Protein AF-A0A0P0A8W8-F1 (afdb_monomer)

Mean predicted aligned error: 14.3 Å

Secondary structure (DSSP, 8-state):
--HHHHHHHHHHHHHHHHHHHHHHHHHHHHHHHHHTT----SS------HHHHHHHHHHHHHHHHHHHHT-

Organism: NCBI:txid1397108

Foldseek 3Di:
DDPVVVVVVVCVVVCVVCCVCVCCCVVCVVVVVVCVVDDDDPPDDPPQPVVNVVVVVVVVVVVVVVVVVVD

pLDDT: mean 70.08, std 16.21, range [36.34, 91.94]

Radius of gyration: 18.11 Å; Cα contacts (8 Å, |Δi|>4): 5; chains: 1; bounding box: 40×37×44 Å

Sequence (71 aa):
MNVDRIITMILRRVMSRVVNKGIDTGINAVSKRRSGSNHDANTGAPQMSDTAKQTAKRAKQAARMARRLGR

Solvent-accessible surface area (backbone atoms only — not comparable to full-atom values): 4235 Å² total; per-residue (Å²): 134,60,64,66,61,52,49,52,50,49,50,49,54,49,48,52,49,48,49,51,52,47,46,51,50,48,48,48,51,52,46,53,72,54,43,81,75,56,83,88,79,92,86,68,79,85,80,65,48,71,67,52,50,52,52,50,50,52,50,51,51,51,52,54,50,51,60,59,72,74,100

Structure (mmCIF, N/CA/C/O backbone):
data_AF-A0A0P0A8W8-F1
#
_entry.id   AF-A0A0P0A8W8-F1
#
loop_
_atom_site.group_PDB
_atom_site.id
_atom_site.type_symbol
_atom_site.label_atom_id
_atom_site.label_alt_id
_atom_site.label_comp_id
_atom_site.label_asym_id
_atom_site.label_entity_id
_atom_site.label_seq_id
_atom_site.pdbx_PDB_ins_code
_atom_site.Cartn_x
_atom_site.Cartn_y
_atom_site.Cartn_z
_atom_site.occupancy
_atom_site.B_iso_or_equiv
_atom_site.auth_seq_id
_atom_site.auth_comp_id
_atom_site.auth_asym_id
_atom_site.auth_atom_id
_atom_site.pdbx_PDB_model_num
ATOM 1 N N . MET A 1 1 ? 21.325 6.963 -23.830 1.00 54.75 1 MET A N 1
ATOM 2 C CA . MET A 1 1 ? 20.215 7.876 -23.470 1.00 54.75 1 MET A CA 1
ATOM 3 C C . MET A 1 1 ? 19.152 7.028 -22.810 1.00 54.75 1 MET A C 1
ATOM 5 O O . MET A 1 1 ? 18.540 6.197 -23.463 1.00 54.75 1 MET A O 1
ATOM 9 N N . ASN A 1 2 ? 19.077 7.123 -21.486 1.00 67.94 2 ASN A N 1
ATOM 10 C CA . ASN A 1 2 ? 18.551 6.039 -20.667 1.00 67.94 2 ASN A CA 1
ATOM 11 C C . ASN A 1 2 ? 17.036 6.139 -20.579 1.00 67.94 2 ASN A C 1
ATOM 13 O O . ASN A 1 2 ? 16.505 7.022 -19.905 1.00 67.94 2 ASN A O 1
ATOM 17 N N . VAL A 1 3 ? 16.364 5.207 -21.245 1.00 73.62 3 VAL A N 1
ATOM 18 C CA . VAL A 1 3 ? 14.929 4.948 -21.103 1.00 73.62 3 VAL A CA 1
ATOM 19 C C . VAL A 1 3 ? 14.556 4.816 -19.618 1.00 73.62 3 VAL A C 1
ATOM 21 O O . VAL A 1 3 ? 13.529 5.341 -19.197 1.00 73.62 3 VAL A O 1
ATOM 24 N N . ASP A 1 4 ? 15.460 4.292 -18.785 1.00 85.06 4 ASP A N 1
ATOM 25 C CA . ASP A 1 4 ? 15.323 4.259 -17.323 1.00 85.06 4 ASP A CA 1
ATOM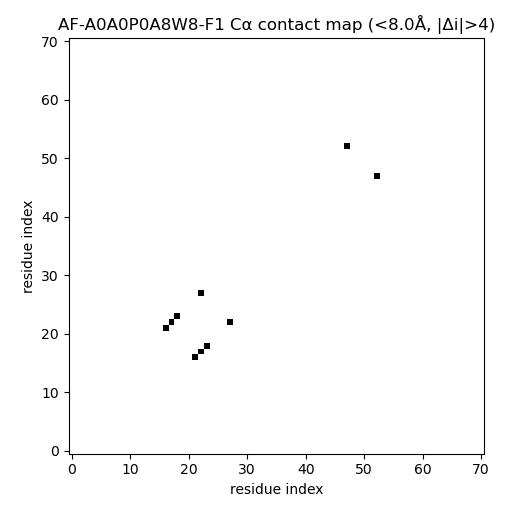 26 C C . ASP A 1 4 ? 15.113 5.638 -16.684 1.00 85.06 4 ASP A C 1
ATOM 28 O O . ASP A 1 4 ? 14.322 5.795 -15.752 1.00 85.06 4 ASP A O 1
ATOM 32 N N . ARG A 1 5 ? 15.773 6.685 -17.194 1.00 80.75 5 ARG A N 1
ATOM 33 C CA . ARG A 1 5 ? 15.608 8.058 -16.689 1.00 80.75 5 ARG A CA 1
ATOM 34 C C . ARG A 1 5 ? 14.235 8.625 -17.052 1.00 80.75 5 ARG A C 1
ATOM 36 O O . ARG A 1 5 ? 13.657 9.376 -16.272 1.00 80.75 5 ARG A O 1
ATOM 43 N N . ILE A 1 6 ? 13.697 8.239 -18.20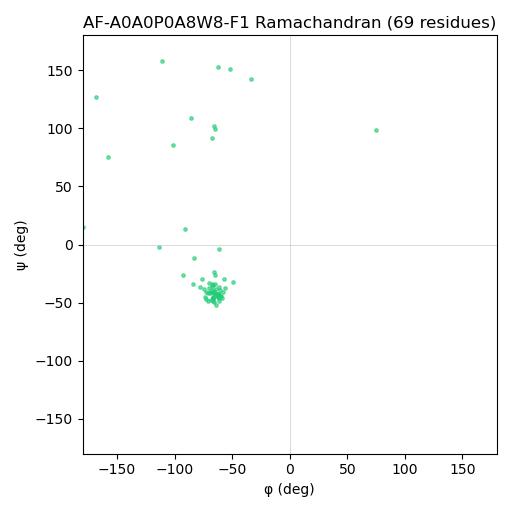7 1.00 85.44 6 ILE A N 1
ATOM 44 C CA . ILE A 1 6 ? 12.362 8.648 -18.655 1.00 85.44 6 ILE A CA 1
ATOM 45 C C . ILE A 1 6 ? 11.290 7.923 -17.834 1.00 85.44 6 ILE A C 1
ATOM 47 O O . ILE A 1 6 ? 10.389 8.570 -17.301 1.00 85.44 6 ILE A O 1
ATOM 51 N N . ILE A 1 7 ? 11.421 6.606 -17.650 1.00 86.25 7 ILE A N 1
ATOM 52 C CA . ILE A 1 7 ? 10.486 5.803 -16.848 1.00 86.25 7 ILE A CA 1
ATOM 53 C C . ILE A 1 7 ? 10.469 6.288 -15.398 1.00 86.25 7 ILE A C 1
ATOM 55 O O . ILE A 1 7 ? 9.399 6.507 -14.836 1.00 86.25 7 ILE A O 1
ATOM 59 N N . THR A 1 8 ? 11.634 6.530 -14.793 1.00 90.56 8 THR A N 1
ATOM 60 C CA . THR A 1 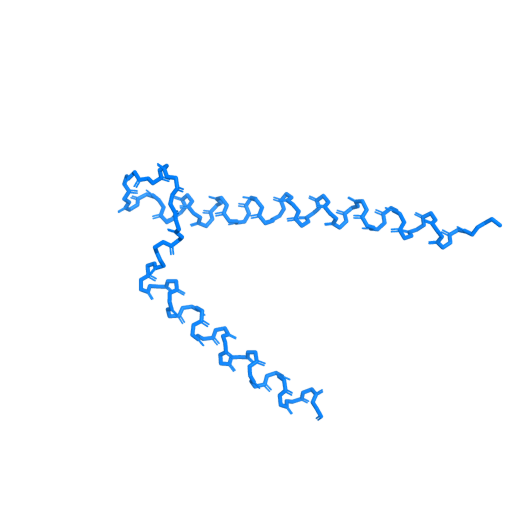8 ? 11.708 7.042 -13.414 1.00 90.56 8 THR A CA 1
ATOM 61 C C . THR A 1 8 ? 11.1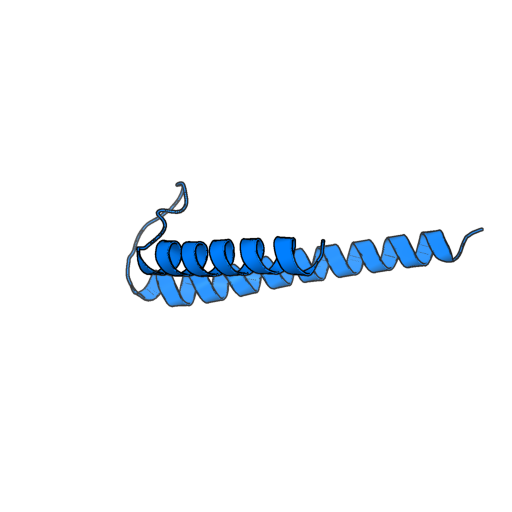23 8.446 -13.276 1.00 90.56 8 THR A C 1
ATOM 63 O O . THR A 1 8 ? 10.491 8.737 -12.259 1.00 90.56 8 THR A O 1
ATOM 66 N N . MET A 1 9 ? 11.250 9.305 -14.292 1.00 91.56 9 MET A N 1
ATOM 67 C CA . MET A 1 9 ? 10.576 10.605 -14.316 1.00 91.56 9 MET A CA 1
ATOM 68 C C . MET A 1 9 ? 9.056 10.470 -14.418 1.00 91.56 9 MET A C 1
ATOM 70 O O . MET A 1 9 ? 8.343 11.128 -13.659 1.00 91.56 9 MET A O 1
ATOM 74 N N . ILE A 1 10 ? 8.552 9.613 -15.309 1.00 89.25 10 ILE A N 1
ATOM 75 C CA . ILE A 1 10 ? 7.111 9.391 -15.489 1.00 89.25 10 ILE A CA 1
ATOM 76 C C . ILE A 1 10 ? 6.517 8.763 -14.232 1.00 89.25 10 ILE A C 1
ATOM 78 O O . ILE A 1 10 ? 5.544 9.288 -13.697 1.00 89.25 10 ILE A O 1
ATOM 82 N N . LEU A 1 11 ? 7.128 7.699 -13.711 1.00 90.38 11 LEU A N 1
ATOM 83 C CA . LEU A 1 11 ? 6.670 7.019 -12.507 1.00 90.38 11 LEU A CA 1
ATOM 84 C C . LEU A 1 11 ? 6.663 7.970 -11.311 1.00 90.38 11 LEU A C 1
ATOM 86 O O . LEU A 1 11 ? 5.663 8.035 -10.606 1.00 90.38 11 LEU A O 1
ATOM 90 N N . ARG A 1 12 ? 7.712 8.784 -11.117 1.00 87.81 12 ARG A N 1
ATOM 91 C CA . ARG A 1 12 ? 7.710 9.826 -10.077 1.00 87.81 12 ARG A CA 1
ATOM 92 C C . ARG A 1 12 ? 6.617 10.860 -10.313 1.00 87.81 12 ARG A C 1
ATOM 94 O O . ARG A 1 12 ? 5.931 11.228 -9.369 1.00 87.81 12 ARG A O 1
ATOM 101 N N . ARG A 1 13 ? 6.402 11.317 -11.548 1.00 90.62 13 ARG A N 1
ATOM 102 C CA . ARG A 1 13 ? 5.366 12.314 -11.858 1.00 90.62 13 ARG A CA 1
ATOM 103 C C . ARG A 1 13 ? 3.957 11.770 -11.622 1.00 90.62 13 ARG A C 1
ATOM 105 O O . ARG A 1 13 ? 3.114 12.496 -11.099 1.00 90.62 13 ARG A O 1
ATOM 112 N N . VAL A 1 14 ? 3.707 10.513 -11.980 1.00 89.31 14 VAL A N 1
ATOM 113 C CA . VAL A 1 14 ? 2.435 9.817 -11.755 1.00 89.31 14 VAL A CA 1
ATOM 114 C C . VAL A 1 14 ? 2.254 9.528 -10.274 1.00 89.31 14 VAL A C 1
ATOM 116 O O . VAL A 1 14 ? 1.224 9.890 -9.722 1.00 89.31 14 VAL A O 1
ATOM 119 N N . MET A 1 15 ? 3.262 8.975 -9.603 1.00 88.62 15 MET A N 1
ATOM 120 C CA . MET A 1 15 ? 3.197 8.667 -8.179 1.00 88.62 15 MET A CA 1
ATOM 121 C C . MET A 1 15 ? 3.019 9.932 -7.343 1.00 88.62 15 MET A C 1
ATOM 123 O O . MET A 1 15 ? 2.143 9.949 -6.494 1.00 88.62 15 MET A O 1
ATOM 127 N N . SER A 1 16 ? 3.720 11.033 -7.633 1.00 84.50 16 SER A N 1
ATOM 128 C CA . SER A 1 16 ? 3.461 12.321 -6.977 1.00 84.50 16 SER A CA 1
ATOM 129 C C . SER A 1 16 ? 2.041 12.825 -7.234 1.00 84.50 16 SER A C 1
ATOM 131 O O . SER A 1 16 ? 1.406 13.331 -6.320 1.00 84.50 16 SER A O 1
ATOM 133 N N . ARG A 1 17 ? 1.492 12.668 -8.444 1.00 84.56 17 ARG A N 1
ATOM 134 C CA . ARG A 1 17 ? 0.104 13.073 -8.732 1.00 84.56 17 ARG A CA 1
ATOM 135 C C . ARG A 1 17 ? -0.923 12.189 -8.030 1.00 84.56 17 ARG A C 1
ATOM 137 O O . ARG A 1 17 ? -1.911 12.719 -7.543 1.00 84.56 17 ARG A O 1
ATOM 144 N N . VAL A 1 18 ? -0.703 10.878 -7.97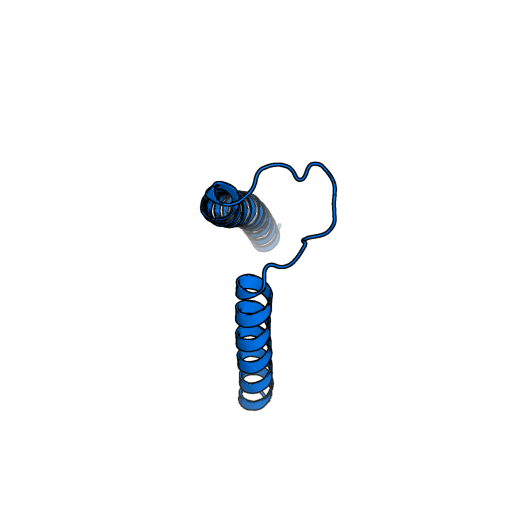9 1.00 85.94 18 VAL A N 1
ATOM 145 C CA . VAL A 1 18 ? -1.597 9.898 -7.342 1.00 85.94 18 VAL A CA 1
ATOM 146 C C . VAL A 1 18 ? -1.522 10.003 -5.829 1.00 85.94 18 VAL A C 1
ATOM 148 O O . VAL A 1 18 ? -2.552 9.957 -5.176 1.00 85.94 18 VAL A O 1
ATOM 151 N N . VAL A 1 19 ? -0.332 10.185 -5.266 1.00 82.31 19 VAL A N 1
ATOM 152 C CA . VAL A 1 19 ? -0.151 10.406 -3.832 1.00 82.31 19 VAL A CA 1
ATOM 153 C C . VAL A 1 19 ? -0.761 11.746 -3.447 1.00 82.31 19 VAL A C 1
ATOM 155 O O . VAL A 1 19 ? -1.593 11.761 -2.555 1.00 82.31 19 VAL A O 1
ATOM 158 N N . ASN A 1 20 ? -0.472 12.841 -4.157 1.00 76.19 20 ASN A N 1
ATOM 159 C CA . ASN A 1 20 ? -1.064 14.139 -3.824 1.00 76.19 20 ASN A CA 1
ATOM 160 C C . ASN A 1 20 ? -2.589 14.107 -4.002 1.00 76.19 20 ASN A C 1
ATOM 162 O O . ASN A 1 20 ? -3.314 14.349 -3.052 1.00 76.19 20 ASN A O 1
ATOM 166 N N . LYS A 1 21 ? -3.118 13.670 -5.154 1.00 74.06 21 LYS A N 1
ATOM 167 C CA . LYS A 1 21 ? -4.578 13.598 -5.356 1.00 74.06 21 LYS A CA 1
ATOM 168 C C . LYS A 1 21 ? -5.265 12.545 -4.486 1.00 74.06 21 LYS A C 1
ATOM 170 O O . LYS A 1 21 ? -6.393 12.764 -4.061 1.00 74.06 21 LYS A O 1
ATOM 175 N N . GLY A 1 22 ? -4.631 11.404 -4.247 1.00 70.75 22 GLY A N 1
ATOM 176 C CA . GLY A 1 22 ? -5.186 10.280 -3.492 1.00 70.75 22 GLY A CA 1
ATOM 177 C C . GLY A 1 22 ? -5.152 10.510 -1.987 1.00 70.75 22 GLY A C 1
ATOM 178 O O . GLY A 1 22 ? -6.110 10.163 -1.303 1.00 70.75 22 GLY A O 1
ATOM 179 N N . ILE A 1 23 ? -4.104 11.157 -1.474 1.00 70.88 23 ILE A N 1
ATOM 180 C CA . ILE A 1 23 ? -4.047 11.618 -0.087 1.00 70.88 23 ILE A CA 1
ATOM 181 C C . ILE A 1 23 ? -4.950 12.832 0.092 1.00 70.88 23 ILE A C 1
ATOM 183 O O . ILE A 1 23 ? -5.734 12.818 1.025 1.00 70.88 23 ILE A O 1
ATOM 187 N N . ASP A 1 24 ? -4.938 13.828 -0.792 1.00 67.44 24 ASP A N 1
ATOM 188 C CA . ASP A 1 24 ? -5.809 14.998 -0.641 1.00 67.44 24 ASP A CA 1
ATOM 189 C C . ASP A 1 24 ? -7.280 14.600 -0.728 1.00 67.44 24 ASP A C 1
ATOM 191 O O . ASP A 1 24 ? -8.069 15.016 0.104 1.00 67.44 24 ASP A O 1
ATOM 195 N N . THR A 1 25 ? -7.671 13.731 -1.663 1.00 67.94 25 THR A N 1
ATOM 196 C CA . THR A 1 25 ? -9.063 13.257 -1.759 1.00 67.94 25 THR A CA 1
ATOM 197 C C . THR A 1 25 ? -9.393 12.260 -0.654 1.00 67.94 25 THR A C 1
ATOM 199 O O . THR A 1 25 ? -10.490 12.303 -0.113 1.00 67.94 25 THR A O 1
ATOM 202 N N . GLY A 1 26 ? -8.465 11.378 -0.277 1.00 62.28 26 GLY A N 1
ATOM 203 C CA . GLY A 1 26 ? -8.666 10.401 0.792 1.00 62.28 26 GLY A CA 1
ATOM 204 C C . GLY A 1 26 ? -8.762 11.060 2.164 1.00 62.28 26 GLY A C 1
ATOM 205 O O . GLY A 1 26 ? -9.703 10.801 2.906 1.00 62.28 26 GLY A O 1
ATOM 206 N N . ILE A 1 27 ? -7.845 11.970 2.481 1.00 63.47 27 ILE A N 1
ATOM 207 C CA . ILE A 1 27 ? -7.891 12.792 3.687 1.00 63.47 27 ILE A CA 1
ATOM 208 C C . ILE A 1 27 ? -9.067 13.749 3.612 1.00 63.47 27 ILE A C 1
ATOM 210 O O . ILE A 1 27 ? -9.796 13.793 4.579 1.00 63.47 27 ILE A O 1
ATOM 214 N N . ASN A 1 28 ? -9.341 14.462 2.519 1.00 64.56 28 ASN A N 1
ATOM 215 C CA . ASN A 1 28 ? -10.490 15.373 2.468 1.00 64.56 28 ASN A CA 1
ATOM 216 C C . ASN A 1 28 ? -11.827 14.612 2.529 1.00 64.56 28 ASN A C 1
ATOM 218 O O . ASN A 1 28 ? -12.735 15.054 3.213 1.00 64.56 28 ASN A O 1
ATOM 222 N N . ALA A 1 29 ? -11.957 13.415 1.949 1.00 62.44 29 ALA A N 1
ATOM 223 C CA . ALA A 1 29 ? -13.145 12.571 2.115 1.00 62.44 29 ALA A CA 1
ATOM 224 C C . ALA A 1 29 ? -13.265 12.009 3.539 1.00 62.44 29 ALA A C 1
ATOM 226 O O . ALA A 1 29 ? -14.355 12.012 4.106 1.00 62.44 29 ALA A O 1
ATOM 227 N N . VAL A 1 30 ? -12.165 11.567 4.156 1.00 61.03 30 VAL A N 1
ATOM 228 C CA . VAL A 1 30 ? -12.146 11.108 5.557 1.00 61.03 30 VAL A CA 1
ATOM 229 C C . VAL A 1 30 ? -12.401 12.269 6.520 1.00 61.03 30 VAL A C 1
ATOM 231 O O . VAL A 1 30 ? -13.143 12.113 7.486 1.00 61.03 30 VAL A O 1
ATOM 234 N N . SER A 1 31 ? -11.829 13.435 6.248 1.00 57.59 31 SER A N 1
ATOM 235 C CA . SER A 1 31 ? -11.976 14.669 7.012 1.00 57.59 31 SER A CA 1
ATOM 236 C C . SER A 1 31 ? -13.369 15.245 6.838 1.00 57.59 31 SER A C 1
ATOM 238 O O . SER A 1 31 ? -13.969 15.594 7.836 1.00 57.59 31 SER A O 1
ATOM 240 N N . LYS A 1 32 ? -13.958 15.252 5.638 1.00 57.84 32 LYS A N 1
ATOM 241 C CA . LYS A 1 32 ? -15.341 15.695 5.395 1.00 57.84 32 LYS A CA 1
ATOM 242 C C . LYS A 1 32 ? -16.364 14.722 5.981 1.00 57.84 32 LYS A C 1
ATOM 244 O O . LYS A 1 32 ? -17.335 15.158 6.589 1.00 57.84 32 LYS A O 1
ATOM 249 N N . ARG A 1 33 ? -16.100 13.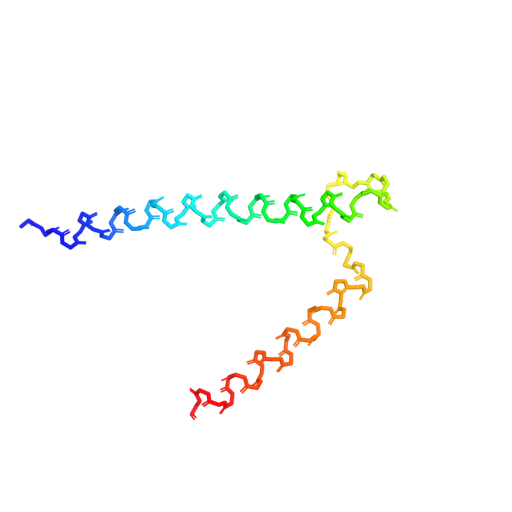410 5.924 1.00 54.66 33 ARG A N 1
ATOM 250 C CA . ARG A 1 33 ? -16.886 12.383 6.637 1.00 54.66 33 ARG A CA 1
ATOM 251 C C . ARG A 1 33 ? -16.764 12.496 8.162 1.00 54.66 33 ARG A C 1
ATOM 253 O O . ARG A 1 33 ? -17.657 12.048 8.868 1.00 54.66 33 ARG A O 1
ATOM 260 N N . ARG A 1 34 ? -15.686 13.099 8.675 1.00 50.88 34 ARG A N 1
ATOM 261 C CA . ARG A 1 34 ? -15.494 13.404 10.105 1.00 50.88 34 ARG A CA 1
ATOM 262 C C . ARG A 1 34 ? -15.964 14.812 10.506 1.00 50.88 34 ARG A C 1
ATOM 264 O O . ARG A 1 34 ? -16.337 15.005 11.654 1.00 50.88 34 ARG A O 1
ATOM 271 N N . SER A 1 35 ? -15.980 15.771 9.582 1.00 47.25 35 SER A N 1
ATOM 272 C CA . SER A 1 35 ? -16.295 17.190 9.811 1.00 47.25 35 SER A CA 1
ATOM 273 C C . SER A 1 35 ? -17.795 17.481 9.812 1.00 47.25 35 SER A C 1
ATOM 275 O O . SER A 1 35 ? -18.195 18.522 10.317 1.00 47.25 35 SER A O 1
ATOM 277 N N . GLY A 1 36 ? -18.643 16.539 9.382 1.00 46.16 36 GLY A N 1
ATOM 278 C CA . GLY A 1 36 ? -20.080 16.581 9.685 1.00 46.16 36 GLY A CA 1
ATOM 279 C C . GLY A 1 36 ? -20.409 16.521 11.188 1.00 46.16 36 GLY A C 1
ATOM 280 O O . GLY A 1 36 ? -21.575 16.625 11.545 1.00 46.16 36 GLY A O 1
ATOM 281 N N . SER A 1 37 ? -19.405 16.353 12.061 1.00 49.03 37 SER A N 1
ATOM 282 C CA . SER A 1 37 ? -19.576 16.280 13.513 1.00 49.03 37 SER A CA 1
ATOM 283 C C . SER A 1 37 ? -18.975 17.444 14.303 1.00 49.03 37 SER A C 1
ATOM 285 O O . SER A 1 37 ? -19.133 17.408 15.512 1.00 49.03 37 SER A O 1
ATOM 287 N N . ASN A 1 38 ? -18.296 18.434 13.711 1.00 40.16 38 ASN A N 1
ATOM 288 C CA . ASN A 1 38 ? -17.973 19.679 14.424 1.00 40.16 38 ASN A CA 1
ATOM 289 C C . ASN A 1 38 ? -17.450 20.749 13.465 1.00 40.16 38 ASN A C 1
ATOM 291 O O . ASN A 1 38 ? -16.519 20.518 12.692 1.00 40.16 38 ASN A O 1
ATOM 295 N N . HIS A 1 39 ? -18.092 21.909 13.546 1.00 43.97 39 HIS A N 1
ATOM 296 C CA . HIS A 1 39 ? -17.687 23.150 12.913 1.00 43.97 39 HIS A CA 1
ATOM 297 C C . HIS A 1 39 ? -16.319 23.611 13.441 1.00 43.97 39 HIS A C 1
ATOM 299 O O . HIS A 1 39 ? -15.972 23.352 14.590 1.00 43.97 39 HIS A O 1
ATOM 305 N N . ASP A 1 40 ? -15.619 24.357 12.589 1.00 46.22 40 ASP A N 1
ATOM 306 C CA . ASP A 1 40 ? -14.492 25.237 12.908 1.00 46.22 40 ASP A CA 1
ATOM 307 C C . ASP A 1 40 ? -13.128 24.593 13.220 1.00 46.22 40 ASP A C 1
ATOM 309 O O . ASP A 1 40 ? -12.826 24.175 14.335 1.00 46.22 40 ASP A O 1
ATOM 313 N N . ALA A 1 41 ? -12.249 24.568 12.214 1.00 42.22 41 ALA A N 1
ATOM 314 C CA . ALA A 1 41 ? -10.805 24.455 12.422 1.00 42.22 41 ALA A CA 1
ATOM 315 C C . ALA A 1 41 ? -10.046 24.997 11.201 1.00 42.22 41 ALA A C 1
ATOM 317 O O . ALA A 1 41 ? -9.496 24.247 10.396 1.00 42.22 41 ALA A O 1
ATOM 318 N N . ASN A 1 42 ? -10.009 26.320 11.068 1.00 47.91 42 ASN A N 1
ATOM 319 C CA . ASN A 1 42 ? -8.992 27.016 10.284 1.00 47.91 42 ASN A CA 1
ATOM 320 C C . ASN A 1 42 ? -7.979 27.558 11.305 1.00 47.91 42 ASN A C 1
ATOM 322 O O . ASN A 1 42 ? -8.196 28.594 11.918 1.00 47.91 42 ASN A O 1
ATOM 326 N N . THR A 1 43 ? -6.974 26.803 11.752 1.00 56.16 43 THR A N 1
ATOM 327 C CA . THR A 1 43 ? -5.624 26.785 11.141 1.00 56.16 43 THR A CA 1
ATOM 328 C C . THR A 1 43 ? -4.682 25.794 11.877 1.00 56.16 43 THR A C 1
ATOM 330 O O . THR A 1 43 ? -3.462 25.858 11.753 1.00 56.16 43 THR A O 1
ATOM 333 N N . GLY A 1 44 ? -5.219 24.887 12.702 1.00 36.34 44 GLY A N 1
ATOM 334 C CA . GLY A 1 44 ? -4.495 24.272 13.822 1.00 36.34 44 GLY A CA 1
ATOM 335 C C . GLY A 1 44 ? -4.168 22.784 13.683 1.00 36.34 44 GLY A C 1
ATOM 336 O O . GLY A 1 44 ? -4.815 22.039 12.951 1.00 36.34 44 GLY A O 1
ATOM 337 N N . ALA A 1 45 ? -3.146 22.365 14.435 1.00 41.19 45 ALA A N 1
ATOM 338 C CA . ALA A 1 45 ? -2.703 20.989 14.657 1.00 41.19 45 ALA A CA 1
ATOM 339 C C . ALA A 1 45 ? -3.854 19.963 14.668 1.00 41.19 45 ALA A C 1
ATOM 341 O O . ALA A 1 45 ? -4.911 20.257 15.229 1.00 41.19 45 ALA A O 1
ATOM 342 N N . PRO A 1 46 ? -3.669 18.739 14.125 1.00 48.50 46 PRO A N 1
ATOM 343 C CA . PRO A 1 46 ? -4.739 17.757 14.092 1.00 48.50 46 PRO A CA 1
ATOM 344 C C . PRO A 1 46 ? -5.079 17.367 15.528 1.00 48.50 46 PRO A C 1
ATOM 346 O O . PRO A 1 46 ? -4.391 16.552 16.148 1.00 48.50 46 PRO A O 1
ATOM 349 N N . GLN A 1 47 ? -6.146 17.957 16.065 1.00 50.56 47 GLN A N 1
ATOM 350 C CA . GLN A 1 47 ? -6.738 17.537 17.317 1.00 50.56 47 GLN A CA 1
ATOM 351 C C . GLN A 1 47 ? -7.328 16.157 17.055 1.00 50.56 47 GLN A C 1
ATOM 353 O O . GLN A 1 47 ? -8.406 15.969 16.497 1.00 50.56 47 GLN A O 1
ATOM 358 N N . MET A 1 48 ? -6.485 15.168 17.319 1.00 53.19 48 MET A N 1
ATOM 359 C CA . MET A 1 48 ? -6.706 13.780 16.989 1.00 53.19 48 MET A CA 1
ATOM 360 C C . MET A 1 48 ? -7.888 13.309 17.833 1.00 53.19 48 MET A C 1
ATOM 362 O O . MET A 1 48 ? -7.737 13.082 19.032 1.00 53.19 48 MET A O 1
ATOM 366 N N . SER A 1 49 ? -9.067 13.208 17.220 1.00 57.75 49 SER A N 1
ATOM 367 C CA . SER A 1 49 ? -10.249 12.640 17.868 1.00 57.75 49 SER A CA 1
ATOM 368 C C . SER A 1 49 ? -9.911 11.268 18.459 1.00 57.75 49 SER A C 1
ATOM 370 O O . SER A 1 49 ? -9.014 10.576 17.964 1.00 57.75 49 SER A O 1
ATOM 372 N N . ASP A 1 50 ? -10.585 10.845 19.527 1.00 59.50 50 ASP A N 1
ATOM 373 C CA . ASP A 1 50 ? -10.242 9.587 20.210 1.00 59.50 50 ASP A CA 1
ATOM 374 C C . ASP A 1 50 ? -10.288 8.371 19.272 1.00 59.50 50 ASP A C 1
ATOM 376 O O . ASP A 1 50 ? -9.444 7.475 19.356 1.00 59.50 50 ASP A O 1
ATOM 380 N N . THR A 1 51 ? -11.150 8.420 18.255 1.00 55.84 51 THR A N 1
ATOM 381 C CA . THR A 1 51 ? -11.193 7.471 17.136 1.00 55.84 51 THR A CA 1
ATOM 382 C C . THR A 1 51 ? -9.915 7.490 16.289 1.00 55.84 51 THR A C 1
ATOM 384 O O . THR A 1 51 ? -9.387 6.437 15.915 1.00 55.84 51 THR A O 1
ATOM 387 N N . ALA A 1 52 ? -9.371 8.671 15.983 1.00 61.38 52 ALA A N 1
ATOM 388 C CA . ALA A 1 52 ? -8.101 8.801 15.275 1.00 61.38 52 ALA A CA 1
ATOM 389 C C . ALA A 1 52 ? -6.935 8.290 16.134 1.00 61.38 52 ALA A C 1
ATOM 391 O O . ALA A 1 52 ? -6.099 7.538 15.627 1.00 61.38 52 ALA A O 1
ATOM 392 N N . LYS A 1 53 ? -6.917 8.596 17.440 1.00 66.81 53 LYS A N 1
ATOM 393 C CA . LYS A 1 53 ? -5.916 8.071 18.386 1.00 66.81 53 LYS A CA 1
ATOM 394 C C . LYS A 1 53 ? -5.969 6.545 18.457 1.00 66.81 53 LYS A C 1
ATOM 396 O O . LYS A 1 53 ? -4.924 5.898 18.410 1.00 66.81 53 LYS A O 1
ATOM 401 N N . GLN A 1 54 ? -7.160 5.953 18.527 1.00 73.06 54 GLN A N 1
ATOM 402 C CA . GLN A 1 54 ? -7.335 4.498 18.556 1.00 73.06 54 GLN A CA 1
ATOM 403 C C . GLN A 1 54 ? -6.878 3.845 17.245 1.00 73.06 54 GLN A C 1
ATOM 405 O O . GLN A 1 54 ? -6.165 2.840 17.268 1.00 73.06 54 GLN A O 1
ATOM 410 N N . THR A 1 55 ? -7.212 4.454 16.106 1.00 70.50 55 THR A N 1
ATOM 411 C CA . THR A 1 55 ? -6.771 3.989 14.782 1.00 70.50 55 THR A CA 1
ATOM 412 C C . THR A 1 55 ? -5.249 4.040 14.662 1.00 70.50 55 THR A C 1
ATOM 414 O O . THR A 1 55 ? -4.624 3.061 14.260 1.00 70.50 55 THR A O 1
ATOM 417 N N . ALA A 1 56 ? -4.622 5.136 15.091 1.00 73.00 56 ALA A N 1
ATOM 418 C CA . ALA A 1 56 ? -3.169 5.262 15.076 1.00 73.00 56 ALA A CA 1
ATOM 419 C C . ALA A 1 56 ? -2.474 4.311 16.057 1.00 73.00 56 ALA A C 1
ATOM 421 O O . ALA A 1 56 ? -1.400 3.800 15.743 1.00 73.00 56 ALA A O 1
ATOM 422 N N . LYS A 1 57 ? -3.074 4.022 17.222 1.00 81.44 57 LYS A N 1
ATOM 423 C CA . LYS A 1 57 ? -2.570 3.000 18.156 1.00 81.44 57 LYS A CA 1
ATOM 424 C C . LYS A 1 57 ? -2.564 1.615 17.502 1.00 81.44 57 LYS A C 1
ATOM 426 O O . LYS A 1 57 ? -1.525 0.956 17.515 1.00 81.44 57 LYS A O 1
ATOM 431 N N . ARG A 1 58 ? -3.671 1.214 16.863 1.00 80.38 58 ARG A N 1
ATOM 432 C CA . ARG A 1 58 ? -3.777 -0.062 16.129 1.00 80.38 58 ARG A CA 1
ATOM 433 C C . ARG A 1 58 ? -2.792 -0.132 14.962 1.00 80.38 58 ARG A C 1
ATOM 435 O O . ARG A 1 58 ? -2.067 -1.114 14.837 1.00 80.38 58 ARG A O 1
ATOM 442 N N . ALA A 1 59 ? -2.684 0.936 14.172 1.00 79.06 59 ALA A N 1
ATOM 443 C CA . ALA A 1 59 ? -1.722 1.021 13.075 1.00 79.06 59 ALA A CA 1
ATOM 444 C C . ALA A 1 59 ? -0.268 0.925 13.570 1.00 79.06 59 ALA A C 1
ATOM 446 O O . ALA A 1 59 ? 0.539 0.198 12.996 1.00 79.06 59 ALA A O 1
ATOM 447 N N . LYS A 1 60 ? 0.071 1.598 14.678 1.00 81.75 60 LYS A N 1
ATOM 448 C CA . LYS A 1 60 ? 1.403 1.531 15.300 1.00 81.75 60 LYS A CA 1
ATOM 449 C C . LYS A 1 60 ? 1.715 0.124 15.817 1.00 81.75 60 LYS A C 1
ATOM 451 O O . LYS A 1 60 ? 2.850 -0.327 15.687 1.00 81.75 60 LYS A O 1
ATOM 456 N N . GLN A 1 61 ? 0.730 -0.574 16.379 1.00 89.75 61 GLN A N 1
ATOM 457 C CA . GLN A 1 61 ? 0.883 -1.959 16.823 1.00 89.75 61 GLN A CA 1
ATOM 458 C C . GLN A 1 61 ? 1.094 -2.909 15.637 1.00 89.75 61 GLN A C 1
ATOM 460 O O . GLN A 1 61 ? 2.045 -3.689 15.652 1.00 89.75 61 GLN A O 1
ATOM 465 N N . ALA A 1 62 ? 0.293 -2.777 14.578 1.00 86.44 62 ALA A N 1
ATOM 466 C CA . ALA A 1 62 ? 0.458 -3.541 13.343 1.00 86.44 62 ALA A CA 1
ATOM 467 C C . ALA A 1 62 ? 1.837 -3.303 12.706 1.00 86.44 62 ALA A C 1
ATOM 469 O O . ALA A 1 62 ? 2.544 -4.254 12.390 1.00 86.44 62 ALA A O 1
ATOM 470 N N . ALA A 1 63 ? 2.280 -2.045 12.617 1.00 86.50 63 ALA A N 1
ATOM 471 C CA . ALA A 1 63 ? 3.598 -1.699 12.092 1.00 86.50 63 ALA A CA 1
ATOM 472 C C . ALA A 1 63 ? 4.744 -2.297 12.927 1.00 86.50 63 ALA A C 1
ATOM 474 O O . ALA A 1 63 ? 5.758 -2.718 12.374 1.00 86.50 63 ALA A O 1
ATOM 475 N N . ARG A 1 64 ? 4.604 -2.363 14.258 1.00 91.06 64 ARG A N 1
ATOM 476 C CA . ARG A 1 64 ? 5.595 -3.012 15.135 1.00 91.06 64 ARG A CA 1
ATOM 477 C C . ARG A 1 64 ? 5.671 -4.517 14.900 1.00 91.06 64 ARG A C 1
ATOM 479 O O . ARG A 1 64 ? 6.774 -5.051 14.881 1.00 91.06 64 ARG A O 1
ATOM 486 N N . MET A 1 65 ? 4.532 -5.181 14.709 1.00 91.94 65 MET A N 1
ATOM 487 C CA . MET A 1 65 ? 4.499 -6.609 14.378 1.00 91.94 65 MET A CA 1
ATOM 488 C C . MET A 1 65 ? 5.100 -6.863 12.994 1.00 91.94 65 MET A C 1
ATOM 490 O O . MET A 1 65 ? 5.983 -7.704 12.865 1.0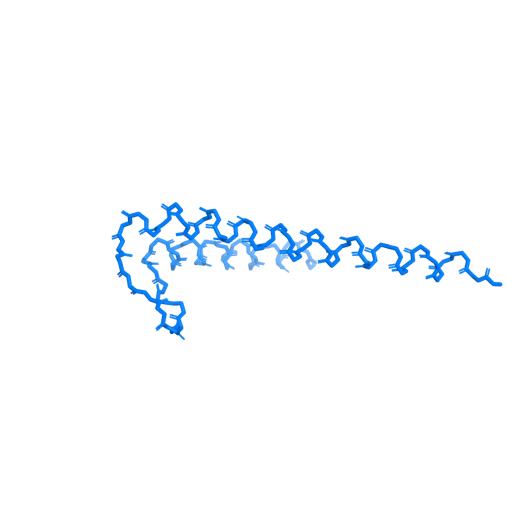0 91.94 65 MET A O 1
ATOM 494 N N . ALA A 1 66 ? 4.730 -6.058 11.997 1.00 87.06 66 ALA A N 1
ATOM 495 C CA . ALA A 1 66 ? 5.292 -6.135 10.651 1.00 87.06 66 ALA A CA 1
ATOM 496 C C . ALA A 1 66 ? 6.821 -5.957 10.642 1.00 87.06 66 ALA A C 1
ATOM 498 O O . ALA A 1 66 ? 7.524 -6.705 9.978 1.00 87.06 66 ALA A O 1
ATOM 499 N N . ARG A 1 67 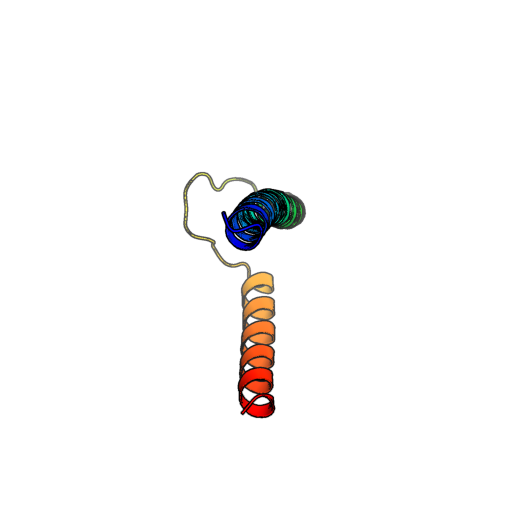? 7.361 -5.026 11.443 1.00 87.06 67 ARG A N 1
ATOM 500 C CA . ARG A 1 67 ? 8.818 -4.837 11.598 1.00 87.06 67 ARG A CA 1
ATOM 501 C C . ARG A 1 67 ? 9.540 -6.020 12.241 1.00 87.06 67 ARG A C 1
ATOM 503 O O . ARG A 1 67 ? 10.743 -6.146 12.056 1.00 87.06 67 ARG A O 1
ATOM 510 N N . ARG A 1 68 ? 8.845 -6.819 13.054 1.00 88.94 68 ARG A N 1
ATOM 511 C CA . ARG A 1 68 ? 9.410 -8.023 13.680 1.00 88.94 68 ARG A CA 1
ATOM 512 C C . ARG A 1 68 ? 9.340 -9.230 12.752 1.00 88.94 68 ARG A C 1
ATOM 514 O O . ARG A 1 68 ? 10.242 -10.043 12.792 1.00 88.94 68 ARG A O 1
ATOM 521 N N . LEU A 1 69 ? 8.290 -9.318 11.939 1.00 83.19 69 LEU A N 1
ATOM 522 C CA . LEU A 1 69 ? 8.117 -10.376 10.940 1.00 83.19 69 LEU A CA 1
ATOM 523 C C . LEU A 1 69 ? 9.000 -10.173 9.704 1.00 83.19 69 LEU A C 1
ATOM 525 O O . LEU A 1 69 ? 9.362 -11.140 9.053 1.00 83.19 69 LEU A O 1
ATOM 529 N N . GLY A 1 70 ? 9.315 -8.921 9.366 1.00 80.25 70 GLY A N 1
ATOM 530 C CA . GLY A 1 70 ? 10.192 -8.573 8.246 1.00 80.25 70 GLY A CA 1
ATOM 531 C C . GLY A 1 70 ? 11.675 -8.454 8.610 1.00 80.25 70 GLY A C 1
ATOM 532 O O . GLY A 1 70 ? 12.415 -7.846 7.839 1.00 80.25 70 GLY A O 1
ATOM 533 N N . ARG A 1 71 ? 12.084 -8.931 9.7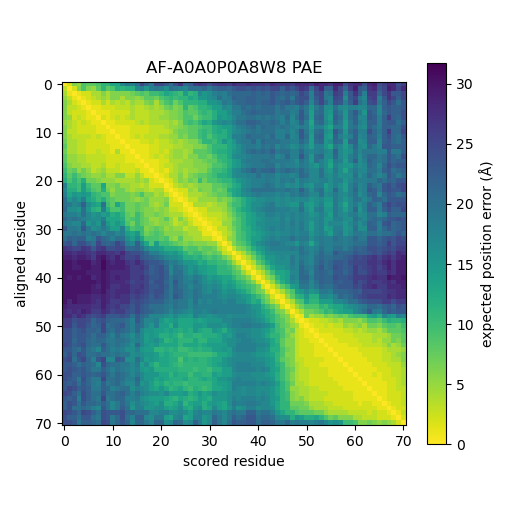91 1.00 62.72 71 ARG A N 1
ATOM 534 C CA . ARG A 1 71 ? 13.485 -9.031 10.210 1.00 62.72 71 ARG A CA 1
ATOM 535 C C . ARG A 1 71 ? 13.959 -10.469 10.128 1.00 62.72 71 ARG A C 1
ATOM 537 O O . ARG A 1 71 ? 13.128 -11.353 10.419 1.00 62.72 71 ARG A O 1
#